Protein AF-A0AAX0S410-F1 (afdb_monomer)

Foldseek 3Di:
DDPVVVVVVVVLVVLLVVLVCCLVDVVVVDDPPPPVCPVVSVVSSVVSVVVNVVSVVVVVCVVVVVPPD

Structure (mmCIF, N/CA/C/O backbone):
data_AF-A0AAX0S410-F1
#
_entry.id   AF-A0AAX0S410-F1
#
loop_
_atom_site.group_PDB
_atom_site.id
_atom_site.type_symbol
_atom_site.label_atom_id
_atom_site.label_alt_id
_atom_site.label_comp_id
_atom_site.label_asym_id
_atom_site.label_entity_id
_atom_site.label_seq_id
_atom_site.pdbx_PDB_ins_code
_atom_site.Cartn_x
_atom_site.Cartn_y
_atom_site.Cartn_z
_atom_site.occupancy
_atom_site.B_iso_or_equiv
_atom_site.auth_seq_id
_atom_site.auth_comp_id
_atom_site.auth_asym_id
_atom_site.auth_atom_id
_atom_site.pdbx_PDB_model_num
ATOM 1 N N . MET A 1 1 ? -23.996 -4.177 11.589 1.00 62.84 1 MET A N 1
ATOM 2 C CA . MET A 1 1 ? -22.953 -3.253 11.093 1.00 62.84 1 MET A CA 1
ATOM 3 C C . MET A 1 1 ? -23.607 -1.912 10.792 1.00 62.84 1 MET A C 1
ATOM 5 O O . MET A 1 1 ? -24.497 -1.865 9.946 1.00 62.84 1 MET A O 1
ATOM 9 N N . SER A 1 2 ? -23.245 -0.867 11.537 1.00 76.31 2 SER A N 1
ATOM 10 C CA . SER A 1 2 ? -23.787 0.491 11.356 1.00 76.31 2 SER A CA 1
ATOM 11 C C . SER A 1 2 ? -23.443 1.038 9.962 1.00 76.31 2 SER A C 1
ATOM 13 O O . SER A 1 2 ? -22.431 0.644 9.379 1.00 76.31 2 SER A O 1
ATOM 15 N N . ASN A 1 3 ? -24.253 1.955 9.420 1.00 78.69 3 ASN A N 1
ATOM 16 C CA . ASN A 1 3 ? -23.987 2.594 8.123 1.00 78.69 3 ASN A CA 1
ATOM 17 C C . ASN A 1 3 ? -22.583 3.231 8.073 1.00 78.69 3 ASN A C 1
ATOM 19 O O . ASN A 1 3 ? -21.869 3.111 7.081 1.00 78.69 3 ASN A O 1
ATOM 23 N N . ASN A 1 4 ? -22.139 3.788 9.202 1.00 75.81 4 ASN A N 1
ATOM 24 C CA . ASN A 1 4 ? -20.814 4.387 9.359 1.00 75.81 4 ASN A CA 1
ATOM 25 C C . ASN A 1 4 ? -19.690 3.338 9.276 1.00 75.81 4 ASN A C 1
ATOM 27 O O . ASN A 1 4 ? -18.632 3.598 8.711 1.00 75.81 4 ASN A O 1
ATOM 31 N N . GLN A 1 5 ? -19.932 2.126 9.789 1.00 77.69 5 GLN A N 1
ATOM 32 C CA . GLN A 1 5 ? -18.984 1.011 9.702 1.00 77.69 5 GLN A CA 1
ATOM 33 C C . GLN A 1 5 ? -18.896 0.451 8.276 1.00 77.69 5 GLN A C 1
ATOM 35 O O . GLN A 1 5 ? -17.810 0.082 7.840 1.00 77.69 5 GLN A O 1
ATOM 40 N N . LYS A 1 6 ? -20.014 0.412 7.535 1.00 78.25 6 LYS A N 1
ATOM 41 C CA . LYS A 1 6 ? -20.019 0.023 6.114 1.00 78.25 6 LYS A CA 1
ATOM 42 C C . LYS A 1 6 ? -19.235 1.020 5.266 1.00 78.25 6 LYS A C 1
ATOM 44 O O . LYS A 1 6 ? -18.388 0.607 4.481 1.00 78.25 6 LYS A O 1
ATOM 49 N N . LEU A 1 7 ? -19.477 2.317 5.470 1.00 81.81 7 LEU A N 1
ATOM 50 C CA . LEU A 1 7 ? -18.758 3.388 4.784 1.00 81.81 7 LEU A CA 1
ATOM 51 C C . LEU A 1 7 ? -17.247 3.289 5.050 1.00 81.81 7 LEU A C 1
ATOM 53 O O . LEU A 1 7 ? -16.460 3.261 4.114 1.00 81.81 7 LEU A O 1
ATOM 57 N N . PHE A 1 8 ? -16.846 3.131 6.314 1.00 79.25 8 PHE A N 1
ATOM 58 C CA . PHE A 1 8 ? -15.446 2.936 6.701 1.00 79.25 8 PHE A CA 1
ATOM 59 C C . PHE A 1 8 ? -14.800 1.728 6.011 1.00 79.25 8 PHE A C 1
ATOM 61 O O . PHE A 1 8 ? -13.673 1.820 5.531 1.00 79.25 8 PHE A O 1
ATOM 68 N N . PHE A 1 9 ? -15.528 0.613 5.914 1.00 78.44 9 PHE A N 1
ATOM 69 C CA . PHE A 1 9 ? -15.045 -0.576 5.219 1.00 78.44 9 PHE A CA 1
ATOM 70 C C . PHE A 1 9 ? -14.765 -0.301 3.746 1.00 78.44 9 PHE A C 1
ATOM 72 O O . PHE A 1 9 ? -13.689 -0.630 3.259 1.00 78.44 9 PHE A O 1
ATOM 79 N N . VAL A 1 10 ? -15.703 0.348 3.056 1.00 83.75 10 VAL A N 1
ATOM 80 C CA . VAL A 1 10 ? -15.549 0.724 1.645 1.00 83.75 10 VAL A CA 1
ATOM 81 C C . VAL A 1 10 ? -14.370 1.686 1.465 1.00 83.75 10 VAL A C 1
ATOM 83 O O . VAL A 1 10 ? -13.557 1.485 0.564 1.00 83.75 10 VAL A O 1
ATOM 86 N N . LEU A 1 11 ? -14.221 2.671 2.359 1.00 81.62 11 LEU A N 1
ATOM 87 C CA . LEU A 1 11 ? -13.115 3.633 2.327 1.00 81.62 11 LEU A CA 1
ATOM 88 C C . LEU A 1 11 ? -11.741 3.002 2.571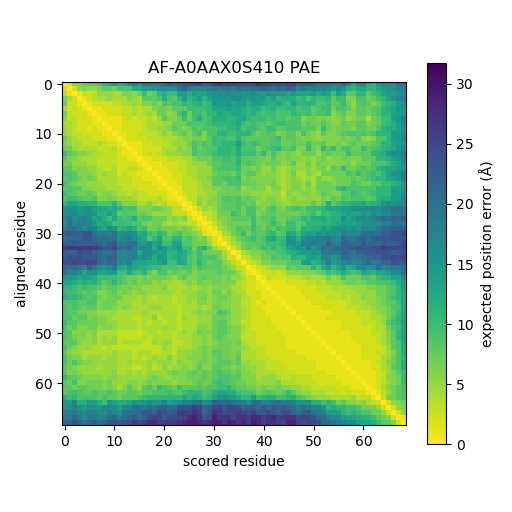 1.00 81.62 11 LEU A C 1
ATOM 90 O O . LEU A 1 11 ? -10.755 3.576 2.128 1.00 81.62 11 LEU A O 1
ATOM 94 N N . ILE A 1 12 ? -11.651 1.858 3.255 1.00 82.88 12 ILE A N 1
ATOM 95 C CA . ILE A 1 12 ? -10.382 1.139 3.450 1.00 82.88 12 ILE A CA 1
ATOM 96 C C . ILE A 1 12 ? -10.136 0.103 2.355 1.00 82.88 12 ILE A C 1
ATOM 98 O O . ILE A 1 12 ? -8.995 -0.091 1.943 1.00 82.88 12 ILE A O 1
ATOM 102 N N . LEU A 1 13 ? -11.182 -0.556 1.858 1.00 81.94 13 LEU A N 1
ATOM 103 C CA . LEU A 1 13 ? -11.035 -1.626 0.874 1.00 81.94 13 LEU A CA 1
ATOM 104 C C . LEU A 1 13 ? -10.455 -1.102 -0.449 1.00 81.94 13 LEU A C 1
ATOM 106 O O . LEU A 1 13 ? -9.562 -1.722 -1.020 1.00 81.94 13 LEU A O 1
ATOM 110 N N . ILE A 1 14 ? -10.918 0.065 -0.906 1.00 81.00 14 ILE A N 1
ATOM 111 C CA . ILE A 1 14 ? -10.446 0.709 -2.142 1.00 81.00 14 ILE A CA 1
ATOM 112 C C 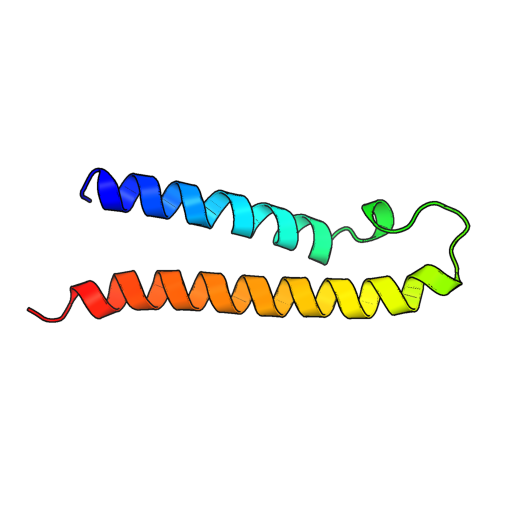. ILE A 1 14 ? -8.930 0.997 -2.094 1.00 81.00 14 ILE A C 1
ATOM 114 O O . ILE A 1 14 ? -8.210 0.504 -2.966 1.00 81.00 14 ILE A O 1
ATOM 118 N N . PRO A 1 15 ? -8.398 1.723 -1.089 1.00 81.88 15 PRO A N 1
ATOM 119 C CA . 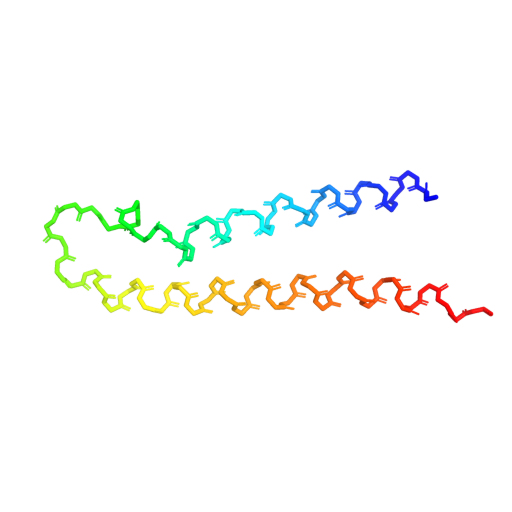PRO A 1 15 ? -6.964 1.973 -0.978 1.00 81.88 15 PRO A CA 1
ATOM 120 C C . PRO A 1 15 ? -6.154 0.741 -0.564 1.00 81.88 15 PRO A C 1
ATOM 122 O O . PRO A 1 15 ? -4.935 0.814 -0.614 1.00 81.88 15 PRO A O 1
ATOM 125 N N . LEU A 1 16 ? -6.774 -0.381 -0.183 1.00 83.69 16 LEU A N 1
ATOM 126 C CA . LEU A 1 16 ? -6.073 -1.654 0.012 1.00 83.69 16 LEU A CA 1
ATOM 127 C C . LEU A 1 16 ? -5.828 -2.375 -1.322 1.00 83.69 16 LEU A C 1
ATOM 129 O O . LEU A 1 16 ? -4.761 -2.944 -1.518 1.00 83.69 16 LEU A O 1
ATOM 133 N N . ILE A 1 17 ? -6.794 -2.343 -2.244 1.00 84.44 17 ILE A N 1
ATOM 134 C CA . ILE A 1 17 ? -6.728 -3.078 -3.519 1.00 84.44 17 ILE A CA 1
ATOM 135 C C . ILE A 1 17 ? -5.667 -2.489 -4.453 1.00 84.44 17 ILE A C 1
ATOM 137 O O . ILE A 1 17 ? -4.874 -3.230 -5.027 1.00 84.44 17 ILE A O 1
ATOM 141 N N . ILE A 1 18 ? -5.629 -1.161 -4.579 1.00 82.38 18 ILE A N 1
ATOM 142 C CA . ILE A 1 18 ? -4.693 -0.436 -5.453 1.00 82.38 18 ILE A CA 1
ATOM 143 C C . ILE A 1 18 ? -3.222 -0.833 -5.199 1.00 82.38 18 ILE A C 1
ATOM 145 O O . ILE A 1 18 ? -2.567 -1.310 -6.126 1.00 82.38 18 ILE A O 1
ATOM 149 N N . PRO A 1 19 ? -2.678 -0.701 -3.974 1.00 81.06 19 PRO A N 1
ATOM 150 C CA . PRO A 1 19 ? -1.296 -1.071 -3.689 1.00 81.06 19 PRO A CA 1
ATOM 151 C C . PRO A 1 19 ? -1.060 -2.577 -3.827 1.00 81.06 19 PRO A C 1
ATOM 153 O O . PRO A 1 19 ? 0.030 -2.977 -4.215 1.00 81.06 19 PRO A O 1
ATOM 156 N N . LEU A 1 20 ? -2.070 -3.416 -3.572 1.00 81.88 20 LEU A N 1
ATOM 157 C CA . LEU A 1 20 ? -1.964 -4.863 -3.768 1.00 81.88 20 LEU A CA 1
ATOM 158 C C . LEU A 1 20 ? -1.691 -5.197 -5.239 1.00 81.88 20 LEU A C 1
ATOM 160 O O . LEU A 1 20 ? -0.777 -5.961 -5.531 1.00 81.88 20 LEU A O 1
ATOM 164 N N . VAL A 1 21 ? -2.420 -4.571 -6.167 1.00 82.94 21 VAL A N 1
ATOM 165 C CA . VAL A 1 21 ? -2.212 -4.742 -7.616 1.00 82.94 21 VAL A CA 1
ATOM 166 C C . VAL A 1 21 ? -0.803 -4.302 -8.020 1.00 82.94 21 VAL A C 1
ATOM 168 O O . VAL A 1 21 ? -0.097 -5.039 -8.707 1.00 82.94 21 VAL A O 1
ATOM 171 N N . PHE A 1 22 ? -0.360 -3.142 -7.538 1.00 79.81 22 PHE A N 1
ATOM 172 C CA . PHE A 1 22 ? 0.953 -2.582 -7.860 1.00 79.81 22 PHE A CA 1
ATOM 173 C C . PHE A 1 22 ? 2.136 -3.343 -7.239 1.00 79.81 22 PHE A C 1
ATOM 175 O O . PHE A 1 22 ? 3.226 -3.352 -7.806 1.00 79.81 22 PHE A O 1
ATOM 182 N N . VAL A 1 23 ? 1.941 -4.034 -6.110 1.00 81.00 23 VAL A N 1
ATOM 183 C CA . VAL A 1 23 ? 2.969 -4.894 -5.493 1.00 81.00 23 VAL A CA 1
ATOM 184 C C . VAL A 1 23 ? 3.248 -6.153 -6.320 1.00 81.00 23 VAL A C 1
ATOM 186 O O . VAL A 1 23 ? 4.378 -6.658 -6.282 1.00 81.00 23 VAL A O 1
ATOM 189 N N . PHE A 1 24 ? 2.247 -6.669 -7.039 1.00 79.06 24 P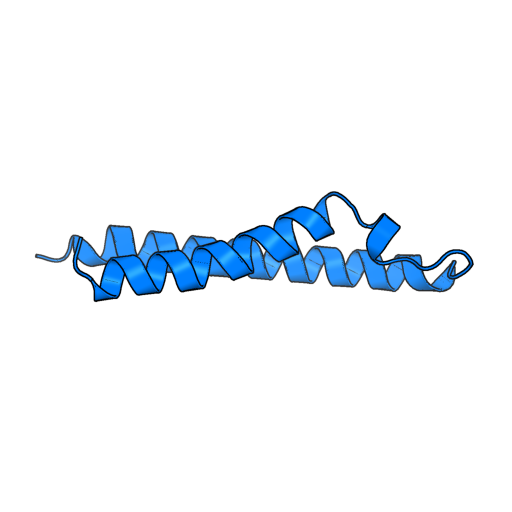HE A N 1
ATOM 190 C CA . PHE A 1 24 ? 2.369 -7.879 -7.862 1.00 79.06 24 PHE A CA 1
ATOM 191 C C . PHE A 1 24 ? 2.611 -7.593 -9.345 1.00 79.06 24 PHE A C 1
ATOM 193 O O . PHE A 1 24 ? 3.135 -8.462 -10.034 1.00 79.06 24 PHE A O 1
ATOM 200 N N . ASN A 1 25 ? 2.263 -6.400 -9.831 1.00 76.69 25 ASN A N 1
ATOM 201 C CA . ASN A 1 25 ? 2.439 -6.016 -11.226 1.00 76.69 25 ASN A CA 1
ATOM 202 C C . ASN A 1 25 ? 3.167 -4.668 -11.334 1.00 76.69 25 ASN A C 1
ATOM 204 O O . ASN A 1 25 ? 2.564 -3.604 -11.490 1.00 76.69 25 ASN A O 1
ATOM 208 N N . THR A 1 26 ? 4.491 -4.726 -11.198 1.00 71.06 26 THR A N 1
ATOM 209 C CA . THR A 1 26 ? 5.376 -3.556 -11.247 1.00 71.06 26 THR A CA 1
ATOM 210 C C . THR A 1 26 ? 5.676 -3.085 -12.662 1.00 71.06 26 THR A C 1
ATOM 212 O O . THR A 1 26 ? 6.127 -1.958 -12.835 1.00 71.06 26 THR A O 1
ATOM 215 N N . ASP A 1 27 ? 5.385 -3.895 -13.678 1.00 70.56 27 ASP A N 1
ATOM 216 C CA . ASP A 1 27 ? 5.624 -3.542 -15.082 1.00 70.56 27 ASP A CA 1
ATOM 217 C C . ASP A 1 27 ? 4.761 -2.347 -15.512 1.00 70.56 27 ASP A C 1
ATOM 219 O O . ASP A 1 27 ? 5.149 -1.559 -16.367 1.00 70.56 27 ASP A O 1
ATOM 223 N N . PHE A 1 28 ? 3.623 -2.143 -14.841 1.00 65.62 28 PHE A N 1
ATOM 224 C CA . PHE A 1 28 ? 2.782 -0.957 -15.010 1.00 65.62 28 PHE A CA 1
ATOM 225 C C . PHE A 1 28 ? 3.387 0.323 -14.407 1.00 65.62 28 PHE A C 1
ATOM 227 O O . PHE A 1 28 ? 2.999 1.428 -14.781 1.00 65.62 28 PHE A O 1
ATOM 234 N N . LEU A 1 29 ? 4.313 0.186 -13.453 1.00 65.44 29 LEU A N 1
ATOM 235 C CA . LEU A 1 29 ? 5.007 1.299 -12.796 1.00 65.44 29 LEU A CA 1
ATOM 236 C C . LEU A 1 29 ? 6.298 1.695 -13.519 1.00 65.44 29 LEU A C 1
ATOM 238 O O . LEU A 1 29 ? 6.816 2.779 -13.255 1.00 65.44 29 LEU A O 1
ATOM 242 N N . ILE A 1 30 ? 6.820 0.842 -14.407 1.00 67.69 30 ILE A N 1
ATOM 243 C CA .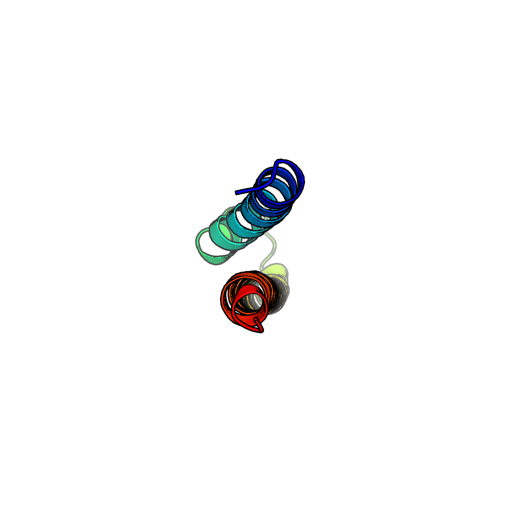 ILE A 1 30 ? 8.077 1.072 -15.127 1.00 67.69 30 ILE A CA 1
ATOM 244 C C . ILE A 1 30 ? 7.771 1.313 -16.607 1.00 67.69 30 ILE A C 1
ATOM 246 O O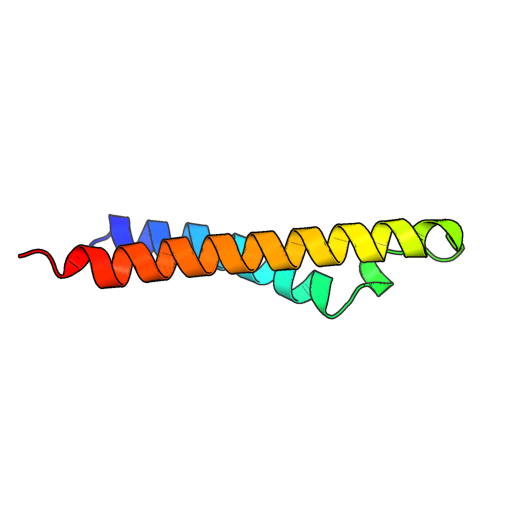 . ILE A 1 30 ? 7.556 0.360 -17.356 1.00 67.69 30 ILE A O 1
ATOM 250 N N . PRO A 1 31 ? 7.794 2.570 -17.080 1.00 66.19 31 PRO A N 1
ATOM 251 C CA . PRO A 1 31 ? 7.769 2.843 -18.508 1.00 66.19 31 PRO A CA 1
ATOM 252 C C . PRO A 1 31 ? 8.980 2.191 -19.188 1.00 66.19 31 PRO A C 1
ATOM 254 O O . PRO A 1 31 ? 10.099 2.232 -18.662 1.00 66.19 31 PRO A O 1
ATOM 257 N N . ALA A 1 32 ? 8.772 1.609 -20.372 1.00 64.44 32 ALA A N 1
ATOM 258 C CA . ALA A 1 32 ? 9.836 0.957 -21.130 1.00 64.44 32 ALA A CA 1
ATOM 259 C C . ALA A 1 32 ? 11.035 1.909 -21.341 1.00 64.44 32 ALA A C 1
ATOM 261 O O . ALA A 1 32 ? 10.872 3.017 -21.850 1.00 64.44 32 ALA A O 1
ATOM 262 N N . GLY A 1 33 ? 12.238 1.474 -20.942 1.00 64.06 33 GLY A N 1
ATOM 263 C CA . GLY A 1 33 ? 13.496 2.223 -21.106 1.00 64.06 33 GLY A CA 1
ATOM 264 C C . GLY A 1 33 ? 14.104 2.819 -19.827 1.00 64.06 33 GLY A C 1
ATOM 265 O O . GLY A 1 33 ? 15.248 3.270 -19.863 1.00 64.06 33 GLY A O 1
ATOM 266 N N . PHE A 1 34 ? 13.412 2.781 -18.682 1.00 65.81 34 PHE A N 1
ATOM 267 C CA . PHE A 1 34 ? 13.933 3.303 -17.409 1.00 65.81 34 PHE A CA 1
ATOM 268 C C . PHE A 1 34 ? 14.629 2.226 -16.559 1.00 65.81 34 PHE A C 1
ATOM 270 O O . PHE A 1 34 ? 14.097 1.758 -15.556 1.00 65.81 34 PHE A O 1
ATOM 277 N N . VAL A 1 35 ? 15.869 1.876 -16.917 1.00 64.00 35 VAL A N 1
ATOM 278 C CA . VAL A 1 35 ? 16.722 0.960 -16.121 1.00 64.00 35 VAL A CA 1
ATOM 279 C C . VAL A 1 35 ? 17.038 1.539 -14.730 1.00 64.00 35 VAL A C 1
ATOM 281 O O . VAL A 1 35 ? 17.078 0.807 -13.748 1.00 64.00 35 VAL A O 1
ATOM 284 N N . LEU A 1 36 ? 17.157 2.868 -14.615 1.00 63.03 36 LEU A N 1
ATOM 285 C CA . LEU A 1 36 ? 17.301 3.585 -13.335 1.00 63.03 36 LEU A CA 1
ATOM 286 C C . LEU A 1 36 ? 16.002 3.622 -12.503 1.00 63.03 36 LEU A C 1
ATOM 288 O O . LEU A 1 36 ? 16.030 3.978 -11.329 1.00 63.03 36 LEU A O 1
ATOM 292 N N . GLY A 1 37 ? 14.858 3.259 -13.092 1.00 66.31 37 GLY A N 1
ATOM 293 C CA . GLY A 1 37 ? 13.575 3.169 -12.390 1.00 66.31 37 GLY A CA 1
ATOM 294 C C . GLY A 1 37 ? 13.451 1.926 -11.506 1.00 66.31 37 GLY A C 1
ATOM 295 O O . GLY A 1 37 ? 12.579 1.888 -10.641 1.00 66.31 37 GLY A O 1
ATOM 296 N N . VAL A 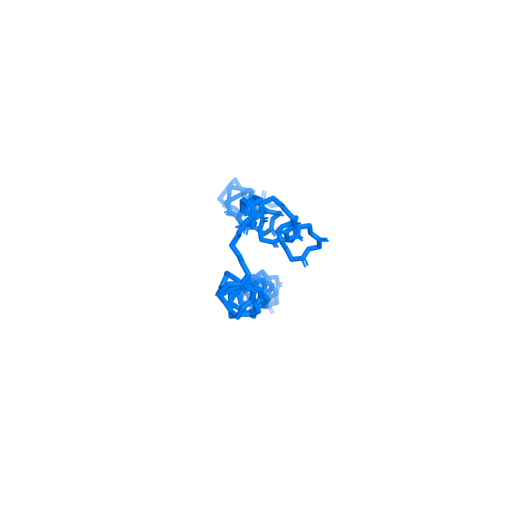1 38 ? 14.330 0.933 -11.685 1.00 68.69 38 VAL A N 1
ATOM 297 C CA . VAL A 1 38 ? 14.290 -0.347 -10.960 1.00 68.69 38 VAL A CA 1
ATOM 298 C C . VAL A 1 38 ? 14.479 -0.143 -9.453 1.00 68.69 38 VAL A C 1
ATOM 300 O O . VAL A 1 38 ? 13.696 -0.676 -8.669 1.00 68.69 38 VAL A O 1
ATOM 303 N N . ASP A 1 39 ? 15.428 0.700 -9.036 1.00 73.75 39 ASP A N 1
ATOM 304 C CA . ASP A 1 39 ? 15.634 1.013 -7.613 1.00 73.75 39 ASP A CA 1
ATOM 305 C C . ASP A 1 39 ? 14.442 1.780 -7.022 1.00 73.75 39 ASP A C 1
ATOM 307 O O . ASP A 1 39 ? 13.995 1.504 -5.905 1.00 73.75 39 ASP A O 1
ATOM 311 N N . GLY A 1 40 ? 13.862 2.696 -7.807 1.00 76.44 40 GLY A N 1
ATOM 312 C CA . GLY A 1 40 ? 12.641 3.413 -7.439 1.00 76.44 40 GLY A CA 1
ATOM 313 C C . GLY A 1 40 ? 11.466 2.464 -7.200 1.00 76.44 40 GLY A C 1
ATOM 314 O O . GLY A 1 40 ? 10.740 2.614 -6.220 1.00 76.44 40 GLY A O 1
ATOM 315 N N . VAL A 1 41 ? 11.327 1.427 -8.026 1.00 79.75 41 VAL A N 1
ATOM 316 C CA . VAL A 1 41 ? 10.271 0.412 -7.896 1.00 79.75 41 VAL A CA 1
ATOM 317 C C . VAL A 1 41 ? 10.440 -0.426 -6.642 1.00 79.75 41 VAL A C 1
ATOM 319 O O . VAL A 1 41 ? 9.450 -0.701 -5.964 1.00 79.75 41 VAL A O 1
ATOM 322 N N . VAL A 1 42 ? 11.670 -0.805 -6.289 1.00 81.06 42 VAL A N 1
ATOM 323 C CA . VAL A 1 42 ? 11.939 -1.543 -5.046 1.00 81.06 42 VAL A CA 1
ATOM 324 C C . VAL A 1 42 ? 11.507 -0.716 -3.831 1.00 81.06 42 VAL A C 1
ATOM 326 O O . VAL A 1 42 ? 10.835 -1.236 -2.936 1.00 81.06 42 VAL A O 1
ATOM 329 N N . VAL A 1 43 ? 11.818 0.584 -3.810 1.00 83.06 43 VAL A N 1
ATOM 330 C CA . VAL A 1 43 ? 11.383 1.494 -2.737 1.00 83.06 43 VAL A CA 1
ATOM 331 C C . VAL A 1 43 ? 9.861 1.664 -2.732 1.00 83.06 43 VAL A C 1
ATOM 333 O O . VAL A 1 43 ? 9.233 1.499 -1.685 1.00 83.06 43 VAL A O 1
ATOM 336 N N . SER A 1 44 ? 9.238 1.922 -3.884 1.00 83.62 44 SER A N 1
ATOM 337 C CA . SER A 1 44 ? 7.780 2.062 -4.004 1.00 83.62 44 SER A CA 1
ATOM 338 C C . SER A 1 44 ? 7.037 0.804 -3.557 1.00 83.62 44 SER A C 1
ATOM 340 O O . SER A 1 44 ? 6.049 0.897 -2.829 1.00 83.62 44 SER A O 1
ATOM 342 N N . ARG A 1 45 ? 7.535 -0.384 -3.912 1.00 83.00 45 ARG A N 1
ATOM 343 C CA . ARG A 1 45 ? 6.959 -1.666 -3.493 1.00 83.00 45 ARG A CA 1
ATOM 344 C C . ARG A 1 45 ? 7.0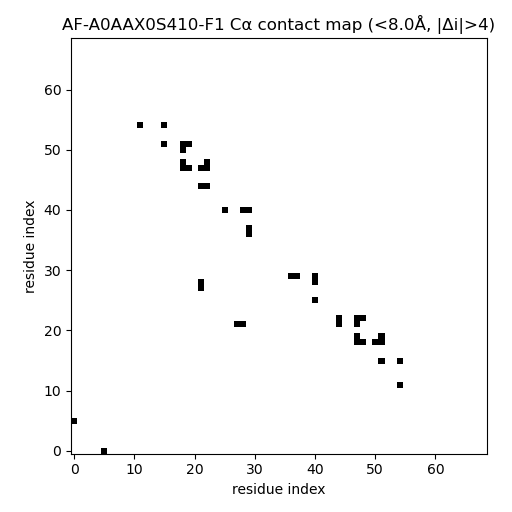01 -1.833 -1.979 1.00 83.00 45 ARG A C 1
ATOM 346 O O . ARG A 1 45 ? 6.003 -2.236 -1.387 1.00 83.00 45 ARG A O 1
ATOM 353 N N . ASN A 1 46 ? 8.114 -1.470 -1.346 1.00 86.56 46 ASN A N 1
ATOM 354 C CA . ASN A 1 46 ? 8.224 -1.494 0.112 1.00 86.56 46 ASN A CA 1
ATOM 355 C C . ASN A 1 46 ? 7.242 -0.521 0.780 1.00 86.56 46 ASN A C 1
ATOM 357 O O . ASN A 1 46 ? 6.579 -0.895 1.748 1.00 86.56 46 ASN A O 1
ATOM 361 N N . LEU A 1 47 ? 7.077 0.690 0.240 1.00 86.69 47 LEU A N 1
ATOM 362 C CA . LEU A 1 47 ? 6.090 1.653 0.741 1.00 86.69 47 LEU A CA 1
ATOM 363 C C . LEU A 1 47 ? 4.657 1.121 0.628 1.00 86.69 47 LEU A C 1
ATOM 365 O O . LEU A 1 47 ? 3.878 1.259 1.573 1.00 86.69 47 LEU A O 1
ATOM 369 N N . TYR A 1 48 ? 4.317 0.458 -0.479 1.00 87.31 48 TYR A N 1
ATOM 370 C CA . TYR A 1 48 ? 3.011 -0.180 -0.640 1.00 87.31 48 TYR A CA 1
ATOM 371 C C . TYR A 1 48 ? 2.780 -1.305 0.370 1.00 87.31 48 TYR A C 1
ATOM 373 O O . TYR A 1 48 ? 1.702 -1.374 0.957 1.00 87.31 48 TYR A O 1
ATOM 381 N N . VAL A 1 49 ? 3.783 -2.145 0.636 1.00 87.44 49 VAL A N 1
ATOM 382 C CA . VAL A 1 49 ? 3.689 -3.201 1.658 1.00 87.44 49 VAL A CA 1
ATOM 383 C C . VAL A 1 49 ? 3.472 -2.603 3.051 1.00 87.44 49 VAL A C 1
ATOM 385 O O . VAL A 1 49 ? 2.573 -3.043 3.769 1.00 87.44 49 VAL A O 1
ATOM 388 N N . ILE A 1 50 ? 4.231 -1.568 3.424 1.00 90.81 50 ILE A N 1
ATOM 389 C CA . ILE A 1 50 ? 4.066 -0.875 4.713 1.00 90.81 50 ILE A CA 1
ATOM 390 C C . ILE A 1 50 ? 2.657 -0.281 4.831 1.00 90.81 50 ILE A C 1
ATOM 392 O O . ILE A 1 50 ? 2.000 -0.425 5.863 1.00 90.81 50 ILE A O 1
ATOM 396 N N . PHE A 1 51 ? 2.161 0.343 3.763 1.00 88.00 51 PHE A N 1
ATOM 397 C CA . PHE A 1 51 ? 0.821 0.919 3.730 1.00 88.00 51 PHE A CA 1
ATOM 398 C C . PHE A 1 51 ? -0.283 -0.145 3.860 1.00 88.00 51 PHE A C 1
ATOM 400 O O . PHE A 1 51 ? -1.237 0.048 4.616 1.00 88.00 51 PHE A O 1
ATOM 407 N N . ILE A 1 52 ? -0.131 -1.301 3.205 1.00 89.19 52 ILE A N 1
ATOM 408 C CA . ILE A 1 52 ? -1.045 -2.445 3.348 1.00 89.19 52 ILE A CA 1
ATOM 409 C C . ILE A 1 52 ? -1.071 -2.938 4.802 1.00 89.19 52 ILE A C 1
ATOM 411 O O . ILE A 1 52 ? -2.150 -3.098 5.373 1.00 89.19 52 ILE A O 1
ATOM 415 N N . LEU A 1 53 ? 0.094 -3.126 5.432 1.00 89.94 53 LEU A N 1
ATOM 416 C CA . LEU A 1 53 ? 0.189 -3.549 6.837 1.00 89.94 53 LEU A CA 1
ATOM 417 C C . LEU A 1 53 ? -0.476 -2.544 7.790 1.00 89.94 53 LEU A C 1
ATOM 419 O O . LEU A 1 53 ? -1.164 -2.941 8.736 1.00 89.94 53 LEU A O 1
ATOM 423 N N . TYR A 1 54 ? -0.328 -1.245 7.521 1.00 89.75 54 TYR A N 1
ATOM 424 C CA . TYR A 1 54 ? -1.009 -0.190 8.269 1.00 89.75 54 TYR A CA 1
ATOM 425 C C . TYR A 1 54 ? -2.536 -0.295 8.150 1.00 89.75 54 TYR A C 1
ATOM 427 O O . TYR A 1 54 ? -3.235 -0.293 9.168 1.00 89.75 54 TYR A O 1
ATOM 435 N N . LEU A 1 55 ? -3.064 -0.433 6.929 1.00 86.62 55 LEU A N 1
ATOM 436 C CA . LEU A 1 55 ? -4.506 -0.555 6.702 1.00 86.62 55 LEU A CA 1
ATOM 437 C C . LEU A 1 55 ? -5.080 -1.809 7.369 1.00 86.62 55 LEU A C 1
ATOM 439 O O . LEU A 1 55 ? -6.104 -1.720 8.048 1.00 86.62 55 LEU A O 1
ATOM 443 N N . ILE A 1 56 ? -4.391 -2.949 7.262 1.00 87.69 56 ILE A N 1
ATOM 444 C CA . ILE A 1 56 ? -4.766 -4.191 7.955 1.00 87.69 56 ILE A CA 1
ATOM 445 C C . ILE A 1 56 ? -4.827 -3.962 9.469 1.00 87.69 56 ILE A C 1
ATOM 447 O O . ILE A 1 56 ? -5.816 -4.322 10.107 1.00 87.69 56 ILE A O 1
ATOM 451 N N . THR A 1 57 ? -3.823 -3.299 10.047 1.00 88.00 57 THR A N 1
ATOM 452 C CA . THR A 1 57 ? -3.791 -2.994 11.486 1.00 88.00 57 THR A CA 1
ATOM 453 C C . THR A 1 57 ? -4.972 -2.116 11.906 1.00 88.00 57 THR A C 1
ATOM 455 O O . THR A 1 57 ? -5.599 -2.381 12.931 1.00 88.00 57 THR A O 1
ATOM 458 N N . LYS A 1 58 ? -5.340 -1.103 11.110 1.00 84.94 58 LYS A N 1
ATOM 459 C CA . LYS A 1 58 ? -6.505 -0.241 11.388 1.00 84.94 58 LYS A CA 1
ATOM 460 C C . LYS A 1 58 ? -7.821 -1.014 11.331 1.00 84.94 58 LYS A C 1
ATOM 462 O O . LYS A 1 58 ? -8.695 -0.769 12.162 1.00 84.94 58 LYS A O 1
ATOM 467 N N . VAL A 1 59 ? -7.949 -1.952 10.394 1.00 84.75 59 VAL A N 1
ATOM 468 C CA . VAL A 1 59 ? -9.115 -2.838 10.280 1.00 84.75 59 VAL A CA 1
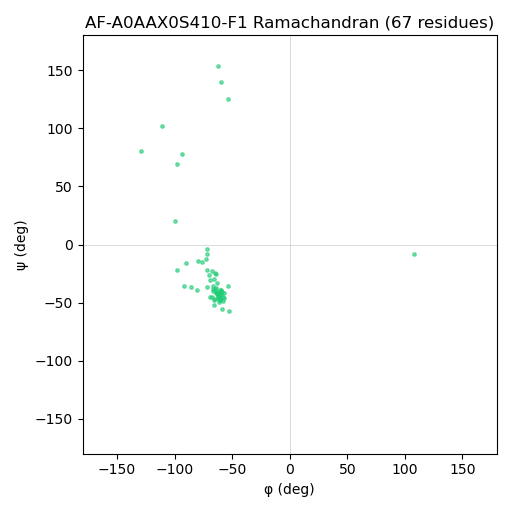ATOM 469 C C . VAL A 1 59 ? -9.209 -3.758 11.495 1.00 84.75 59 VAL A C 1
ATOM 471 O O . VAL A 1 59 ? -10.242 -3.774 12.163 1.00 84.75 59 VAL A O 1
ATOM 474 N N . ILE A 1 60 ? -8.125 -4.463 11.834 1.00 85.75 60 ILE A N 1
ATOM 475 C CA . ILE A 1 60 ? -8.058 -5.357 13.001 1.00 85.75 60 ILE A CA 1
ATOM 476 C C . ILE A 1 60 ? -8.368 -4.594 14.289 1.00 85.75 60 ILE A C 1
ATOM 478 O O . ILE A 1 60 ? -9.158 -5.066 15.105 1.00 85.75 60 ILE A O 1
ATOM 482 N N . PHE A 1 61 ? -7.790 -3.403 14.470 1.00 84.25 61 PHE A N 1
ATOM 483 C CA . PHE A 1 61 ? -8.033 -2.585 15.654 1.00 84.25 61 PHE A CA 1
ATOM 484 C C . PHE A 1 61 ? -9.509 -2.217 15.806 1.00 84.25 61 PHE A C 1
ATOM 486 O O . PHE A 1 61 ? -10.021 -2.261 16.919 1.00 84.25 61 PHE A O 1
ATOM 493 N N . GLN A 1 62 ? -10.218 -1.911 14.718 1.00 79.06 62 GLN A N 1
ATOM 494 C CA . GLN A 1 62 ? -11.656 -1.660 14.808 1.00 79.06 62 GLN A CA 1
ATOM 495 C C . GLN A 1 62 ? -12.447 -2.924 15.183 1.00 79.06 62 GLN A C 1
ATOM 497 O O . GLN A 1 62 ? -13.287 -2.898 16.080 1.00 79.06 62 GLN A O 1
ATOM 502 N N . PHE A 1 63 ? -12.150 -4.064 14.556 1.00 75.88 63 PHE A N 1
ATOM 503 C CA . PHE A 1 63 ? -12.848 -5.315 14.870 1.00 75.88 63 PHE A CA 1
ATOM 504 C C . PHE A 1 63 ? -12.616 -5.804 16.305 1.00 75.88 63 PHE A C 1
ATOM 506 O O . PHE A 1 63 ? -13.538 -6.328 16.929 1.00 75.88 63 PHE A O 1
ATOM 513 N N . THR A 1 64 ? -11.404 -5.634 16.834 1.00 77.62 64 THR A N 1
ATOM 514 C CA . THR A 1 64 ? -11.042 -6.077 18.189 1.00 77.62 64 THR A CA 1
ATOM 515 C C . THR A 1 64 ? -11.392 -5.027 19.246 1.00 77.62 64 THR A C 1
ATOM 517 O O . THR A 1 64 ? -11.849 -5.378 20.330 1.00 77.62 64 THR A O 1
ATOM 520 N N . GLY A 1 65 ? -11.239 -3.738 18.935 1.00 62.59 65 GLY A N 1
ATOM 521 C CA . GLY A 1 65 ? -11.594 -2.620 19.814 1.00 62.59 65 GLY A CA 1
ATOM 522 C C . GLY A 1 65 ? -13.099 -2.475 20.044 1.00 62.59 65 GLY A C 1
ATOM 523 O O . GLY A 1 65 ? -13.501 -1.964 21.082 1.00 62.59 65 GLY A O 1
ATOM 524 N N . SER A 1 66 ? -13.932 -3.002 19.140 1.00 53.78 66 SER A N 1
ATOM 525 C CA . SER A 1 66 ? -15.384 -3.103 19.337 1.00 53.78 66 SER A CA 1
ATOM 526 C C . SER A 1 66 ? -15.803 -4.162 20.374 1.00 53.78 66 SER A C 1
ATOM 528 O O . SER A 1 66 ? -16.993 -4.270 20.646 1.00 53.78 66 SER A O 1
ATOM 530 N N . LYS A 1 67 ? -14.869 -4.949 20.938 1.00 49.47 67 LYS A N 1
ATOM 531 C CA . LYS A 1 67 ? -15.130 -5.935 22.010 1.00 49.47 67 LYS A CA 1
ATOM 532 C C . LYS A 1 67 ? -14.769 -5.436 23.419 1.00 49.47 67 LYS A C 1
ATOM 534 O O . LYS A 1 67 ? -14.526 -6.246 24.308 1.00 49.47 67 LYS A O 1
ATOM 539 N N . LYS A 1 68 ? -14.664 -4.122 23.616 1.00 43.16 68 LYS A N 1
ATOM 540 C CA . LYS A 1 68 ? -14.583 -3.502 24.946 1.00 43.16 68 LYS A CA 1
ATOM 541 C C . LYS A 1 68 ? -15.974 -2.996 25.338 1.00 43.16 68 LYS A C 1
ATOM 543 O O . LYS A 1 68 ? -16.203 -1.797 25.341 1.00 43.16 68 LYS A O 1
ATOM 548 N N . ASP A 1 69 ? -16.870 -3.941 25.592 1.00 41.53 69 ASP A N 1
ATOM 549 C CA . ASP A 1 69 ? -18.064 -3.810 26.436 1.00 41.53 69 ASP A CA 1
ATOM 550 C C . ASP A 1 69 ? -18.251 -5.150 27.157 1.00 41.53 69 ASP A C 1
ATOM 552 O O . ASP A 1 69 ? -18.181 -6.195 26.462 1.00 41.53 69 ASP A O 1
#

Secondary structure (DSSP, 8-state):
--HHHHHHHHHHHHHHHHHHHHHH-GGGTS-TT-TTHHHHHHHHHHHHHHHHHHHHHHHHHHHHHTT--

Sequence (69 aa):
MSNNQKLFFVLILIPLIIPLVFVFNTDFLIPAGFVLGVDGVVVSRNLYVIFILYLITKVIFQFTGSKKD

Organism: NCBI:txid421767

Mean predicted aligned error: 8.56 Å

pLDDT: mean 76.8, std 10.78, range [41.53, 90.81]

Solvent-accessible surface area (backbone atoms only — not comparable to full-atom values): 4084 Å² total; per-residue (Å²): 131,54,73,68,56,53,52,51,48,55,69,48,50,56,71,44,50,58,41,54,52,48,62,77,44,52,70,84,76,49,66,93,86,49,75,80,46,52,65,53,48,56,51,52,41,52,52,35,52,54,49,45,53,51,53,51,50,56,51,50,48,52,67,57,60,72,66,78,120

Radius of gyration: 16.22 Å; Cα contacts (8 Å, |Δi|>4): 22; chains: 1; bounding box: 41×12×48 Å